Protein AF-A0A932TSF8-F1 (afdb_monomer)

Solvent-accessible surface area (backbone atoms only — not comparable to full-atom values): 4163 Å² total; per-residue (Å²): 132,80,53,72,65,60,50,49,51,58,54,54,74,75,57,77,85,76,83,85,78,92,71,60,74,92,71,45,75,94,61,82,82,86,67,90,86,76,79,94,62,63,88,70,82,58,98,69,78,94,63,93,82,85,135

Mean predicted aligned error: 5.39 Å

Structure (mmCIF, N/CA/C/O backbone):
data_AF-A0A932TSF8-F1
#
_entry.id   AF-A0A932TSF8-F1
#
loop_
_atom_site.group_PDB
_atom_site.id
_atom_site.type_symbol
_atom_site.label_atom_id
_atom_site.label_alt_id
_atom_site.label_comp_id
_atom_site.label_asym_id
_atom_site.label_entity_id
_atom_site.label_seq_id
_atom_site.pdbx_PDB_ins_code
_atom_site.Cartn_x
_atom_site.Cartn_y
_atom_site.Cartn_z
_atom_site.occupancy
_atom_site.B_iso_or_equiv
_atom_site.auth_seq_id
_atom_site.auth_comp_id
_atom_site.auth_asym_id
_atom_site.auth_atom_id
_atom_site.pdbx_PDB_model_num
ATOM 1 N N . MET A 1 1 ? -6.564 5.017 38.895 1.00 83.88 1 MET A N 1
ATOM 2 C CA . MET A 1 1 ? -6.601 5.690 37.578 1.00 83.88 1 MET A CA 1
ATOM 3 C C . MET A 1 1 ? -5.721 4.879 36.646 1.00 83.88 1 MET A C 1
ATOM 5 O O . MET A 1 1 ? -4.688 4.432 37.125 1.00 83.88 1 MET A O 1
ATOM 9 N N . LEU A 1 2 ? -6.133 4.636 35.396 1.00 92.44 2 LEU A N 1
ATOM 10 C CA . LEU A 1 2 ? -5.224 4.049 34.403 1.00 92.44 2 LEU A CA 1
ATOM 11 C C . LEU A 1 2 ? -4.173 5.089 34.001 1.00 92.44 2 LEU A C 1
ATOM 13 O O . LEU A 1 2 ? -4.483 6.280 33.923 1.00 92.44 2 LEU A O 1
ATOM 17 N N . SER A 1 3 ? -2.963 4.627 33.713 1.00 97.81 3 SER A N 1
ATOM 18 C CA . SER A 1 3 ? -1.976 5.397 32.963 1.00 97.81 3 SER A CA 1
ATOM 19 C C . SER A 1 3 ? -2.440 5.616 31.518 1.00 97.81 3 SER A C 1
ATOM 21 O O . SER A 1 3 ? -3.329 4.931 31.002 1.00 97.81 3 SER A O 1
ATOM 23 N N . VAL A 1 4 ? -1.825 6.585 30.843 1.00 97.44 4 VAL A N 1
ATOM 24 C CA . VAL A 1 4 ? -2.126 6.887 29.437 1.00 97.44 4 VAL A CA 1
ATOM 25 C C . VAL A 1 4 ? -1.821 5.691 28.531 1.00 97.44 4 VAL A C 1
ATOM 27 O O . VAL A 1 4 ? -2.594 5.414 27.615 1.00 97.44 4 VAL A O 1
ATOM 30 N N . ASP A 1 5 ? -0.736 4.963 28.798 1.00 97.75 5 ASP A N 1
ATOM 31 C CA . ASP A 1 5 ? -0.342 3.810 27.987 1.00 97.75 5 ASP A CA 1
ATOM 32 C C . ASP A 1 5 ? -1.318 2.641 28.157 1.00 97.75 5 ASP A C 1
ATOM 34 O O . ASP A 1 5 ? -1.798 2.111 27.157 1.00 97.75 5 ASP A O 1
ATOM 38 N N . GLU A 1 6 ? -1.725 2.326 29.391 1.00 97.88 6 GLU A N 1
ATOM 39 C CA . GLU A 1 6 ? -2.735 1.287 29.647 1.00 97.88 6 GLU A CA 1
ATOM 40 C C . GLU A 1 6 ? -4.084 1.640 29.000 1.00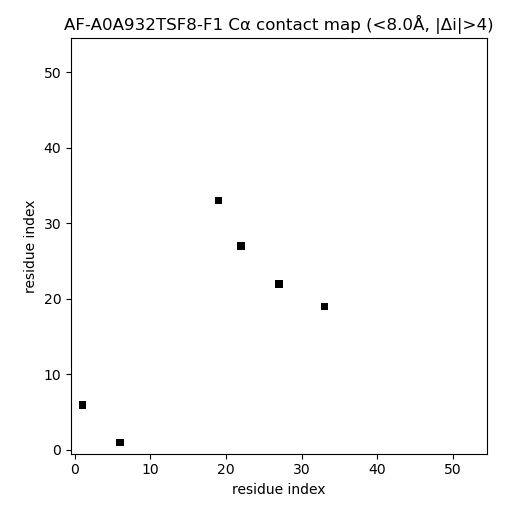 97.88 6 GLU A C 1
ATOM 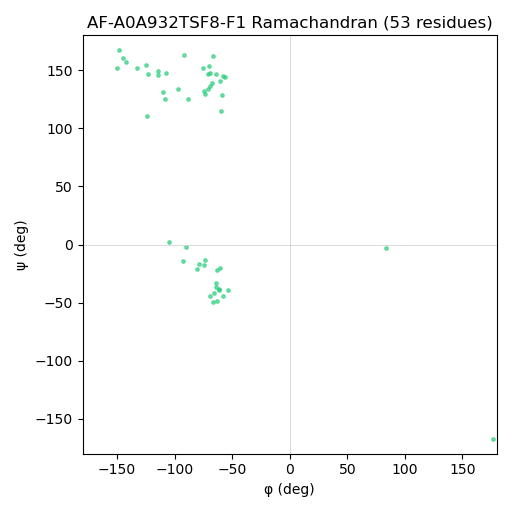42 O O . GLU A 1 6 ? -4.778 0.777 28.457 1.00 97.88 6 GLU A O 1
ATOM 47 N N . ALA A 1 7 ? -4.478 2.91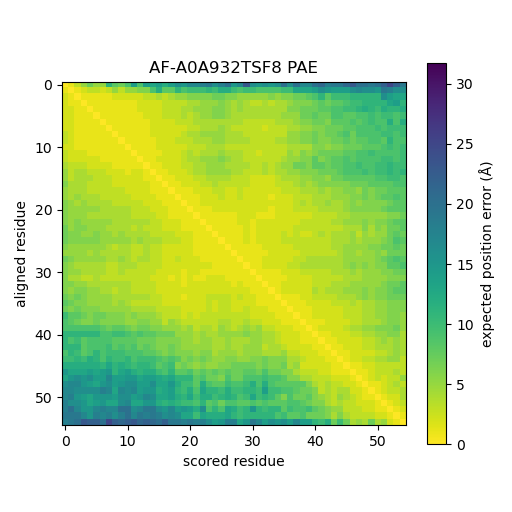9 29.040 1.00 97.44 7 ALA A N 1
ATOM 48 C CA . ALA A 1 7 ? -5.704 3.374 28.392 1.00 97.44 7 ALA A CA 1
ATOM 49 C C . ALA A 1 7 ? -5.613 3.237 26.863 1.00 97.44 7 ALA A C 1
ATOM 51 O O . ALA A 1 7 ? -6.566 2.773 26.233 1.00 97.44 7 ALA A O 1
ATOM 52 N N . ARG A 1 8 ? -4.465 3.587 26.267 1.00 97.19 8 ARG A N 1
ATOM 53 C CA . ARG A 1 8 ? -4.214 3.456 24.825 1.00 97.19 8 ARG A CA 1
ATOM 54 C C . ARG A 1 8 ? -4.249 1.996 24.383 1.00 97.19 8 ARG A C 1
ATOM 56 O O . ARG A 1 8 ? -4.939 1.680 23.418 1.00 97.19 8 ARG A O 1
ATOM 63 N N . GLU A 1 9 ? -3.551 1.111 25.089 1.00 97.12 9 GLU A N 1
ATOM 64 C CA . GLU A 1 9 ? -3.537 -0.326 24.793 1.00 97.12 9 GLU A CA 1
ATOM 65 C C . GLU A 1 9 ? -4.940 -0.921 24.844 1.00 97.12 9 GLU A C 1
ATOM 67 O O . GLU A 1 9 ? -5.346 -1.634 23.928 1.00 97.12 9 GLU A O 1
ATOM 72 N N . ARG A 1 10 ? -5.723 -0.564 25.866 1.00 96.81 10 ARG A N 1
ATOM 73 C CA . ARG A 1 10 ? -7.093 -1.056 26.013 1.00 96.81 10 ARG A CA 1
ATOM 74 C C . ARG A 1 10 ? -8.014 -0.601 24.881 1.00 96.81 10 ARG A C 1
ATOM 76 O O . ARG A 1 10 ? -8.875 -1.373 24.468 1.00 96.81 10 ARG A O 1
ATOM 83 N N . VAL A 1 11 ? -7.844 0.624 24.382 1.00 97.00 11 VAL A N 1
ATOM 84 C CA . VAL A 1 11 ? -8.585 1.116 23.209 1.00 97.00 11 VAL A CA 1
ATOM 85 C C . VAL A 1 11 ? -8.170 0.346 21.959 1.00 97.00 11 VAL A C 1
ATOM 87 O O . VAL A 1 11 ? -9.032 -0.167 21.251 1.00 97.00 11 VAL A O 1
ATOM 90 N N . LEU A 1 12 ? -6.865 0.222 21.704 1.00 96.88 12 LEU A N 1
ATOM 91 C CA . LEU A 1 12 ? -6.350 -0.456 20.513 1.00 96.88 12 LEU A CA 1
ATOM 92 C C . LEU A 1 12 ? -6.702 -1.950 20.490 1.00 96.88 12 LEU A C 1
ATOM 94 O O . LEU A 1 12 ? -6.995 -2.480 19.424 1.00 96.88 12 LEU A O 1
ATOM 98 N N . ALA A 1 13 ? -6.763 -2.608 21.650 1.00 96.94 13 ALA A N 1
ATOM 99 C CA . ALA A 1 13 ? -7.177 -4.006 21.771 1.00 96.94 13 ALA A CA 1
ATOM 100 C C . ALA A 1 13 ? -8.632 -4.260 21.329 1.00 96.94 13 ALA A C 1
ATOM 102 O O . ALA A 1 13 ? -8.985 -5.392 21.006 1.00 96.94 13 ALA A O 1
ATOM 103 N N . GLY A 1 14 ? -9.481 -3.227 21.320 1.00 96.81 14 GLY A N 1
ATOM 104 C CA . GLY A 1 14 ? -10.865 -3.310 20.849 1.00 96.81 14 GLY A CA 1
ATOM 105 C C . GLY A 1 14 ? -11.046 -3.019 19.357 1.00 96.81 14 GLY A C 1
ATOM 106 O O . GLY A 1 14 ? -12.173 -3.080 18.869 1.00 96.81 14 GLY A O 1
ATOM 107 N N . VAL A 1 15 ? -9.977 -2.674 18.633 1.00 97.00 15 VAL A N 1
ATOM 108 C CA . VAL A 1 15 ? -10.036 -2.275 17.222 1.00 97.00 15 VAL A CA 1
ATOM 109 C C . VAL A 1 15 ? -9.401 -3.354 16.353 1.00 97.00 15 VAL A C 1
ATOM 111 O O . VAL A 1 15 ? -8.286 -3.800 16.603 1.00 97.00 15 VAL A O 1
ATOM 114 N N . ALA A 1 16 ? -10.102 -3.743 15.291 1.00 95.94 16 ALA A N 1
ATOM 115 C CA . ALA A 1 16 ? -9.561 -4.595 14.241 1.00 95.94 16 ALA A CA 1
ATOM 116 C C . ALA A 1 16 ? -9.321 -3.772 12.971 1.00 95.94 16 ALA A C 1
A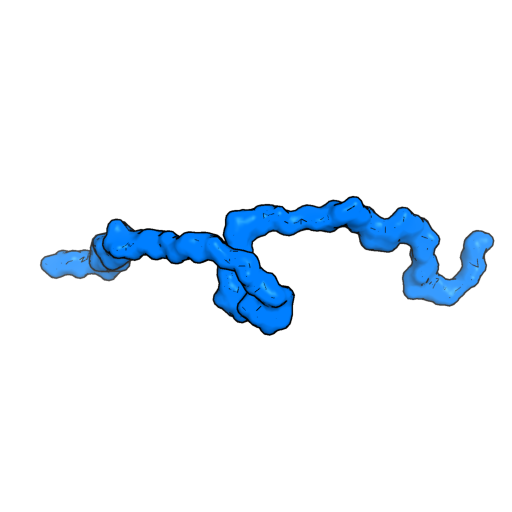TOM 118 O O . ALA A 1 16 ? -10.069 -2.836 12.674 1.00 95.94 16 ALA A O 1
ATOM 119 N N . ALA A 1 17 ? -8.293 -4.139 12.205 1.00 95.00 17 ALA A N 1
ATOM 120 C CA . ALA A 1 17 ? -8.111 -3.602 10.864 1.00 95.00 17 ALA A CA 1
ATOM 121 C C . ALA 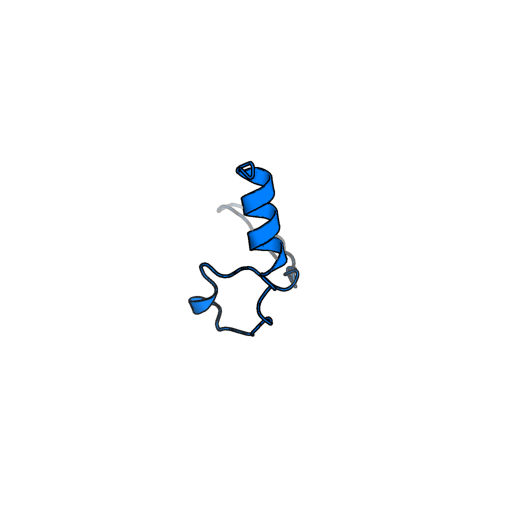A 1 17 ? -9.318 -3.970 9.984 1.00 95.00 17 ALA A C 1
ATOM 123 O O . ALA A 1 17 ? -9.845 -5.082 10.064 1.00 95.00 17 ALA A O 1
ATOM 124 N N . LEU A 1 18 ? -9.752 -3.030 9.144 1.00 96.44 18 LEU A N 1
ATOM 125 C CA . LEU A 1 18 ? -10.815 -3.283 8.176 1.00 96.44 18 LEU A CA 1
ATOM 126 C C . LEU A 1 18 ? -10.319 -4.224 7.063 1.00 96.44 18 LEU A C 1
ATOM 128 O O . LEU A 1 18 ? -9.118 -4.242 6.775 1.00 96.44 18 LEU A O 1
ATOM 132 N N . PRO A 1 19 ? -11.219 -4.984 6.409 1.00 96.69 19 PRO A N 1
ATOM 133 C CA . PRO A 1 19 ? -10.859 -5.780 5.243 1.00 96.69 19 PRO A CA 1
ATOM 134 C C . PRO A 1 19 ? -10.242 -4.918 4.138 1.00 96.69 19 PRO A C 1
ATOM 136 O O . PRO A 1 19 ? -10.659 -3.780 3.916 1.00 96.69 19 PRO A O 1
ATOM 139 N N . ALA A 1 20 ? -9.271 -5.480 3.421 1.00 97.69 20 ALA A N 1
ATOM 140 C CA . ALA A 1 20 ? -8.686 -4.823 2.263 1.00 97.69 20 ALA A CA 1
ATOM 141 C C . ALA A 1 20 ? -9.687 -4.756 1.098 1.00 97.69 20 ALA A C 1
ATOM 143 O O . ALA A 1 20 ? -10.489 -5.667 0.887 1.00 97.69 20 ALA A O 1
ATOM 144 N N . GLU A 1 21 ? -9.586 -3.696 0.302 1.00 97.50 21 GLU A N 1
ATOM 145 C CA . GLU A 1 21 ? -10.360 -3.502 -0.922 1.00 97.50 21 GLU A CA 1
ATOM 146 C C . GLU A 1 21 ? -9.443 -3.072 -2.071 1.00 97.50 21 GLU A C 1
ATOM 148 O O . GLU A 1 21 ? -8.403 -2.443 -1.863 1.00 97.50 21 GLU A O 1
ATOM 153 N N . ARG A 1 22 ? -9.838 -3.398 -3.306 1.00 97.50 22 ARG A N 1
ATOM 154 C CA . ARG A 1 22 ? -9.178 -2.879 -4.507 1.00 97.50 22 ARG A CA 1
ATOM 155 C C . ARG A 1 22 ? -9.827 -1.558 -4.885 1.00 97.50 22 ARG A C 1
ATOM 157 O O . ARG A 1 22 ? -11.032 -1.506 -5.111 1.00 97.50 22 ARG A O 1
ATOM 164 N N . VAL A 1 23 ? -9.016 -0.515 -5.007 1.00 97.31 23 VAL A N 1
ATOM 165 C CA . VAL A 1 23 ? -9.467 0.828 -5.389 1.00 97.31 23 VAL A CA 1
ATOM 166 C C . VAL A 1 23 ? -8.686 1.330 -6.604 1.00 97.31 23 VAL A C 1
ATOM 168 O O . VAL A 1 23 ? -7.548 0.906 -6.819 1.00 97.31 23 VAL A O 1
ATOM 171 N N . PRO A 1 24 ? -9.251 2.249 -7.406 1.00 98.12 24 PRO A N 1
ATOM 172 C CA . PRO A 1 24 ? -8.486 2.958 -8.425 1.00 98.12 24 PRO A CA 1
ATOM 173 C C . PRO A 1 24 ? -7.306 3.726 -7.811 1.00 98.12 24 PR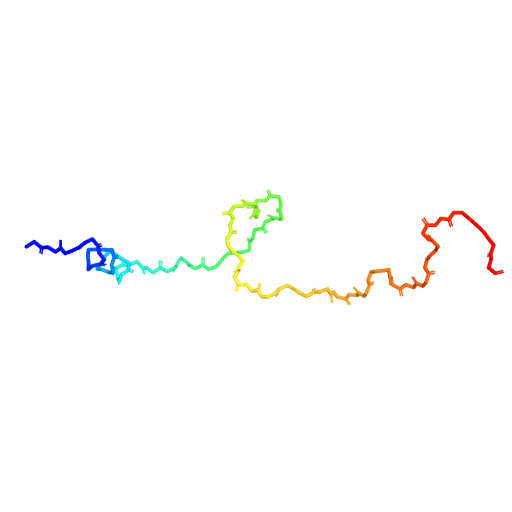O A C 1
ATOM 175 O O . PRO A 1 24 ? -7.442 4.307 -6.734 1.00 98.12 24 PRO A O 1
ATOM 178 N N . LEU A 1 25 ? -6.177 3.815 -8.527 1.00 96.31 25 LEU A N 1
ATOM 179 C CA . LEU A 1 25 ? -4.954 4.480 -8.043 1.00 96.31 25 LEU A CA 1
ATOM 180 C C . LEU A 1 25 ? -5.200 5.922 -7.566 1.00 96.31 25 LEU A C 1
ATOM 182 O O . LEU A 1 25 ? -4.677 6.336 -6.535 1.00 96.31 25 LEU A O 1
ATOM 186 N N . ALA A 1 26 ? -6.054 6.667 -8.270 1.00 97.94 26 ALA A N 1
ATOM 187 C CA . ALA A 1 26 ? -6.411 8.040 -7.910 1.00 97.94 26 ALA A CA 1
ATOM 188 C C . ALA A 1 26 ? -7.076 8.169 -6.521 1.00 97.94 26 ALA A C 1
ATOM 190 O O . ALA A 1 26 ? -7.082 9.251 -5.945 1.00 97.94 26 ALA A O 1
ATOM 191 N N . GLN A 1 27 ? -7.622 7.078 -5.976 1.00 97.88 27 GLN A N 1
ATOM 192 C CA . GLN A 1 27 ? -8.286 7.023 -4.668 1.00 97.88 27 GLN A CA 1
ATOM 193 C C . GLN A 1 27 ? -7.425 6.353 -3.584 1.00 97.88 27 GLN A C 1
ATOM 195 O O . GLN A 1 27 ? -7.883 6.176 -2.453 1.00 97.88 27 GLN A O 1
ATOM 200 N N . ALA A 1 28 ? -6.197 5.945 -3.919 1.00 97.06 28 ALA A N 1
ATOM 201 C CA . ALA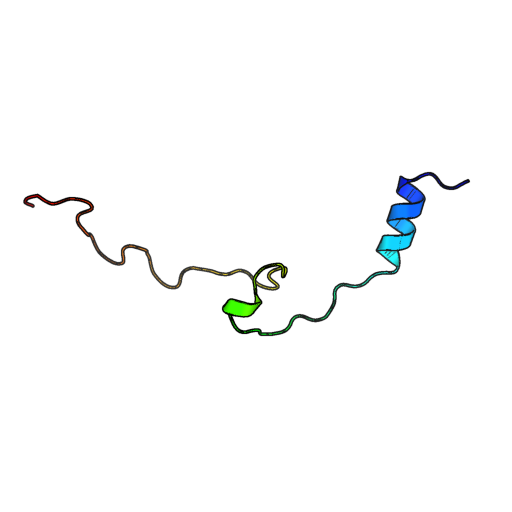 A 1 28 ? -5.304 5.253 -2.993 1.00 97.06 28 ALA A CA 1
ATOM 202 C C . ALA A 1 28 ? -4.583 6.209 -2.024 1.00 97.06 28 ALA A C 1
ATOM 204 O O . ALA A 1 28 ? -4.128 5.780 -0.965 1.00 97.06 28 ALA A O 1
ATOM 205 N N . CYS A 1 29 ? -4.481 7.501 -2.358 1.00 97.50 29 CYS A N 1
ATOM 206 C CA . CYS A 1 29 ? -3.819 8.492 -1.508 1.00 97.50 29 CYS A CA 1
ATOM 207 C C . CYS A 1 29 ? -4.480 8.563 -0.118 1.00 97.50 29 CYS A C 1
ATOM 209 O O . CYS A 1 29 ? -5.698 8.690 -0.009 1.00 97.50 29 CYS A O 1
ATOM 211 N N . GLY A 1 30 ? -3.672 8.467 0.943 1.00 97.00 30 GLY A N 1
ATOM 212 C CA . GLY A 1 30 ? -4.141 8.453 2.334 1.00 97.00 30 GLY A CA 1
ATOM 213 C C . GLY A 1 30 ? -4.595 7.083 2.857 1.00 97.00 30 GLY A C 1
ATOM 214 O O . GLY A 1 30 ? -4.927 6.976 4.036 1.00 97.00 30 GLY A O 1
ATOM 215 N N . ARG A 1 31 ? -4.589 6.032 2.025 1.00 97.31 31 ARG A N 1
ATOM 216 C CA . ARG A 1 31 ? -4.832 4.647 2.462 1.00 97.31 31 ARG A CA 1
ATOM 217 C C . ARG A 1 31 ? -3.525 3.937 2.817 1.00 97.31 31 ARG A C 1
ATOM 219 O O . ARG A 1 31 ? -2.440 4.371 2.439 1.00 97.31 31 ARG A O 1
ATOM 226 N N . VAL A 1 32 ? -3.643 2.822 3.536 1.00 97.06 32 VAL A N 1
ATOM 227 C CA . VAL A 1 32 ? -2.522 1.924 3.850 1.00 97.06 32 VAL A CA 1
ATOM 228 C C . VAL A 1 32 ? -2.525 0.771 2.853 1.00 97.06 32 VAL A C 1
ATOM 230 O O . VAL A 1 32 ? -3.579 0.197 2.579 1.00 97.06 32 VAL A O 1
ATOM 233 N N . ILE A 1 33 ? -1.358 0.441 2.300 1.00 96.44 33 ILE A N 1
ATOM 234 C CA . ILE A 1 33 ? -1.236 -0.660 1.347 1.00 96.44 33 ILE A CA 1
ATOM 235 C C . ILE A 1 33 ? -1.414 -2.005 2.055 1.00 96.44 33 ILE A C 1
ATOM 237 O O . ILE A 1 33 ? -0.851 -2.232 3.124 1.00 96.44 33 ILE A O 1
ATOM 241 N N . ALA A 1 34 ? -2.221 -2.884 1.464 1.00 97.62 34 ALA A N 1
ATOM 242 C CA . ALA A 1 34 ? -2.532 -4.192 2.039 1.00 97.62 34 ALA A CA 1
ATOM 243 C C . ALA A 1 34 ? -1.594 -5.313 1.554 1.00 97.62 34 ALA A C 1
ATOM 245 O O . ALA A 1 34 ? -1.585 -6.391 2.141 1.00 97.62 34 ALA A O 1
ATOM 246 N N . GLU A 1 35 ? -0.817 -5.072 0.495 1.00 96.31 35 GLU A N 1
ATOM 247 C CA . GLU A 1 35 ? 0.094 -6.040 -0.123 1.00 96.31 35 GLU A CA 1
ATOM 248 C C . GLU A 1 35 ? 1.398 -5.368 -0.582 1.00 96.31 35 GLU A C 1
ATOM 250 O O . GLU A 1 35 ? 1.455 -4.154 -0.781 1.00 96.31 35 GLU A O 1
ATOM 255 N N . GLU A 1 36 ? 2.467 -6.152 -0.723 1.00 96.94 36 GLU A N 1
ATOM 256 C CA . GLU A 1 36 ? 3.743 -5.667 -1.257 1.00 96.94 36 GLU A CA 1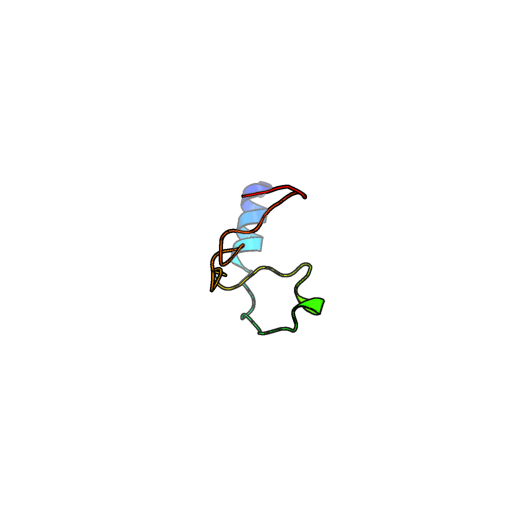
ATOM 257 C C . GLU A 1 36 ? 3.603 -5.341 -2.753 1.00 96.94 36 GLU A C 1
ATOM 259 O O . GLU A 1 36 ? 3.038 -6.128 -3.512 1.00 96.94 36 GLU A O 1
ATOM 264 N N . VAL A 1 37 ? 4.159 -4.211 -3.197 1.00 95.25 37 VAL A N 1
ATOM 265 C CA . VAL A 1 37 ? 4.219 -3.845 -4.620 1.00 95.25 37 VAL A CA 1
ATOM 266 C C . VAL A 1 37 ? 5.650 -3.976 -5.110 1.00 95.25 37 VAL A C 1
ATOM 268 O O . VAL A 1 37 ? 6.566 -3.369 -4.555 1.00 95.25 37 VAL A O 1
ATOM 271 N N . ARG A 1 38 ? 5.833 -4.755 -6.176 1.00 96.81 38 ARG A N 1
ATOM 272 C CA . ARG A 1 38 ? 7.122 -4.962 -6.840 1.00 96.81 38 ARG A CA 1
ATOM 273 C C . ARG A 1 38 ? 7.081 -4.377 -8.242 1.00 96.81 38 ARG A C 1
ATOM 275 O O . ARG A 1 38 ? 6.029 -4.339 -8.869 1.00 96.81 38 ARG A O 1
ATOM 282 N N . ALA A 1 39 ? 8.230 -3.913 -8.721 1.00 96.38 39 ALA A N 1
ATOM 283 C CA . ALA A 1 39 ? 8.360 -3.509 -10.112 1.00 96.38 39 ALA A CA 1
ATOM 284 C C . ALA A 1 39 ? 8.384 -4.757 -11.002 1.00 96.38 39 ALA A C 1
ATOM 286 O O . ALA A 1 39 ? 9.183 -5.664 -10.770 1.00 96.38 39 ALA A O 1
ATOM 287 N N . ASP A 1 40 ? 7.549 -4.773 -12.039 1.00 96.31 40 ASP A N 1
ATOM 288 C CA . ASP A 1 40 ? 7.512 -5.877 -13.006 1.00 96.31 40 ASP A CA 1
ATOM 289 C C . ASP A 1 40 ? 8.716 -5.861 -13.965 1.00 96.31 40 ASP A C 1
ATOM 291 O O . ASP A 1 40 ? 9.021 -6.860 -14.615 1.00 96.31 40 ASP A O 1
ATOM 295 N N . LEU A 1 41 ? 9.407 -4.721 -14.068 1.00 95.88 41 LEU A N 1
ATOM 296 C CA . LEU A 1 41 ? 10.547 -4.505 -14.955 1.00 95.88 41 LEU A CA 1
ATOM 297 C C . LEU A 1 41 ? 11.534 -3.477 -14.374 1.00 95.88 41 LEU A C 1
ATOM 299 O O . LEU A 1 41 ? 11.121 -2.578 -13.636 1.00 95.88 41 LEU A O 1
ATOM 303 N N . PRO A 1 42 ? 12.835 -3.575 -14.709 1.00 95.00 42 PRO A N 1
ATOM 304 C CA . PRO A 1 42 ? 13.809 -2.550 -14.357 1.00 95.00 42 PRO A CA 1
ATOM 305 C C . PRO A 1 42 ? 13.483 -1.225 -15.052 1.00 95.00 42 PRO A C 1
ATOM 307 O O . PRO A 1 42 ? 12.997 -1.204 -16.182 1.00 95.00 42 PRO A O 1
ATOM 310 N N . VAL A 1 43 ? 13.783 -0.110 -14.387 1.00 93.38 43 VAL A N 1
ATOM 311 C CA . VAL A 1 43 ? 13.603 1.235 -14.943 1.00 93.38 43 VAL A CA 1
ATOM 312 C C . VAL A 1 43 ? 14.952 1.965 -14.886 1.00 93.38 43 VAL A C 1
ATOM 314 O O . VAL A 1 43 ? 15.410 2.270 -13.785 1.00 93.38 43 VAL A O 1
ATOM 317 N N . PRO A 1 44 ? 15.602 2.234 -16.036 1.00 93.62 44 PRO A N 1
ATOM 318 C CA . PRO A 1 44 ? 15.139 1.973 -17.402 1.00 93.62 44 PRO A CA 1
ATOM 319 C C . PRO A 1 44 ? 15.230 0.477 -17.788 1.00 93.62 44 PRO A C 1
ATOM 321 O O . PRO A 1 44 ? 16.096 -0.238 -17.281 1.00 93.62 44 PRO A O 1
ATOM 324 N N . PRO A 1 45 ? 14.375 -0.014 -18.706 1.00 93.50 45 PRO A N 1
ATOM 325 C CA . PRO A 1 45 ? 14.395 -1.421 -19.123 1.00 93.50 45 PRO A CA 1
ATOM 326 C C . PRO A 1 45 ? 15.585 -1.787 -20.025 1.00 93.50 45 PRO A C 1
ATOM 328 O O . PRO A 1 45 ? 15.865 -2.961 -20.249 1.00 93.50 45 PRO A O 1
ATOM 331 N N . PHE A 1 46 ? 16.285 -0.786 -20.552 1.00 93.25 46 PHE A N 1
ATOM 332 C CA . PHE A 1 46 ? 17.506 -0.898 -21.344 1.00 93.25 46 PHE A CA 1
ATOM 333 C C . PHE A 1 46 ? 18.377 0.335 -21.088 1.00 93.25 46 PHE A C 1
ATOM 335 O O . PHE A 1 46 ? 17.911 1.315 -20.508 1.00 93.25 46 PHE A O 1
ATOM 342 N N . ALA A 1 47 ? 19.638 0.306 -21.522 1.00 92.88 47 ALA A N 1
ATOM 343 C CA . ALA A 1 47 ? 20.527 1.455 -21.390 1.00 92.88 47 ALA A CA 1
ATOM 344 C C . ALA A 1 47 ? 19.945 2.671 -22.133 1.00 92.88 47 ALA A C 1
ATOM 346 O O . ALA A 1 47 ? 19.822 2.651 -23.358 1.00 92.88 47 ALA A O 1
ATOM 347 N N . ASN A 1 48 ? 19.586 3.722 -21.397 1.00 92.38 48 ASN A N 1
ATOM 348 C CA . ASN A 1 48 ? 19.194 5.006 -21.960 1.00 92.38 48 ASN A CA 1
ATOM 349 C C . ASN A 1 48 ? 20.216 6.081 -21.570 1.00 92.38 48 ASN A C 1
ATOM 351 O O . ASN A 1 48 ? 20.819 6.040 -20.498 1.00 92.38 48 ASN A O 1
ATOM 355 N N . ALA A 1 49 ? 20.438 7.038 -22.467 1.00 92.06 49 ALA A N 1
ATOM 356 C CA . ALA A 1 49 ? 21.251 8.197 -22.146 1.00 92.06 49 ALA A CA 1
ATOM 357 C C . ALA A 1 49 ? 20.440 9.134 -21.239 1.00 92.06 49 ALA A C 1
ATOM 359 O O . ALA A 1 49 ? 19.282 9.435 -21.528 1.00 92.06 49 ALA A O 1
ATOM 360 N N . ALA A 1 50 ? 21.045 9.593 -20.144 1.00 91.12 50 ALA A N 1
ATOM 361 C CA . ALA A 1 50 ? 20.433 10.595 -19.268 1.00 91.12 50 ALA A CA 1
ATOM 362 C C . ALA A 1 50 ? 20.564 12.024 -19.828 1.00 91.12 50 ALA A C 1
ATOM 364 O O . ALA A 1 50 ? 19.882 12.934 -19.368 1.00 91.12 50 ALA A O 1
ATOM 365 N N . MET A 1 51 ? 21.472 12.210 -20.787 1.00 92.50 51 MET A N 1
ATOM 366 C CA . MET A 1 51 ? 21.880 13.485 -21.367 1.00 92.50 51 MET A CA 1
ATOM 367 C C . MET A 1 51 ? 22.175 13.287 -22.855 1.00 92.50 51 MET A C 1
ATOM 369 O O . MET A 1 51 ? 22.479 12.172 -23.285 1.00 92.50 51 MET A O 1
ATOM 373 N N . ASP A 1 52 ? 22.167 14.379 -23.613 1.00 92.75 52 ASP A N 1
ATOM 374 C CA . ASP A 1 52 ? 22.618 14.369 -25.002 1.00 92.75 52 ASP A CA 1
ATOM 375 C C . ASP A 1 52 ? 24.133 14.118 -25.084 1.00 92.75 52 ASP A C 1
ATOM 377 O O . ASP A 1 52 ? 24.920 14.662 -24.305 1.00 92.75 52 ASP A O 1
ATOM 381 N N . GLY A 1 53 ? 24.554 13.296 -26.044 1.00 90.62 53 GLY A N 1
ATOM 382 C CA . GLY A 1 53 ? 25.951 12.914 -26.234 1.00 90.62 53 GLY A CA 1
ATOM 383 C C . GLY A 1 53 ? 26.126 11.889 -27.354 1.00 90.62 53 GLY A C 1
ATOM 384 O O . GLY A 1 53 ? 25.206 11.643 -28.132 1.00 90.62 53 GLY A O 1
ATOM 385 N N . TYR A 1 54 ? 27.312 11.286 -27.427 1.00 82.81 54 TYR A N 1
ATOM 386 C CA . TYR A 1 54 ? 27.655 10.234 -28.388 1.00 82.81 54 TYR A CA 1
ATOM 387 C C . TYR A 1 54 ? 28.123 8.979 -27.635 1.00 82.81 54 TYR A C 1
ATOM 389 O O . 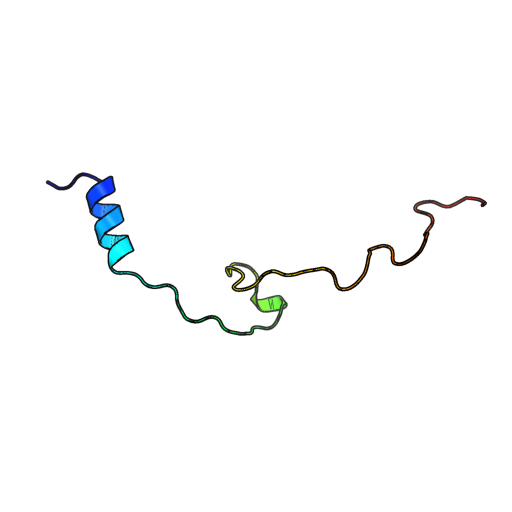TYR A 1 54 ? 28.707 9.108 -26.558 1.00 82.81 54 TYR A O 1
ATOM 397 N N . ALA A 1 55 ? 27.830 7.796 -28.186 1.00 78.50 55 ALA A N 1
ATOM 398 C CA . ALA A 1 55 ? 28.195 6.492 -27.620 1.00 78.50 55 ALA A CA 1
ATOM 399 C C . ALA A 1 55 ? 29.636 6.083 -27.952 1.00 78.50 55 ALA A C 1
ATOM 401 O O . ALA A 1 55 ? 30.098 6.427 -29.066 1.00 78.50 55 ALA A O 1
#

pLDDT: mean 95.14, std 3.81, range [78.5, 98.12]

Radius of gyration: 22.72 Å; Cα contacts (8 Å, |Δi|>4): 3; chains: 1; bounding box: 39×20×66 Å

Sequence (55 aa):
MLSVDEARERVLAGVAALPAERVPLAQACGRVIAEEVRADLPVPPFANAAMDGYA

Secondary structure (DSSP, 8-state):
---HHHHHHHHHTT--PPPP----GGG-TTSPPSS----SS-SSSS---SSS---

Foldseek 3Di:
DDDPVRVVVVVVVPDDDDDDDDDPPVPCPPPDDPDDDDDPADVVNDDDDPDDDDD